Protein AF-A0A180FGM9-F1 (afdb_monomer_lite)

Secondary structure (DSSP, 8-state):
---HHHHS-EEEEESS---TTS----TTEEEEESS--HHHHHTTHHHHHHTTHHHHHHHHHHHHHT-HHHHHHHHHHTGGG---HHHHHHHHHSS--SGGGGGGSTTHHHHHHHHHHTT--

Sequence (121 aa):
MGEFGDKYKFELKKDKETDLSVILDKKNIKVDFSSDNKNIEVFGLKELYNQHIDYVEEIIDKAQAYNADYYDSLIQSFSGLGKTPTEIDRCIWGNYIETADHCKRPLSKLTRDILEQLGIK

Structure (mmCIF, N/CA/C/O backbone):
data_AF-A0A180FGM9-F1
#
_entry.id   AF-A0A180FGM9-F1
#
loop_
_atom_site.group_PDB
_atom_site.id
_atom_site.type_symbol
_atom_site.label_atom_id
_atom_site.label_alt_id
_atom_site.label_comp_id
_atom_site.label_asym_id
_atom_site.label_entity_id
_atom_site.label_seq_id
_atom_site.pdbx_PDB_ins_code
_atom_site.Cartn_x
_atom_site.Cartn_y
_atom_site.Cartn_z
_atom_site.occupancy
_atom_site.B_iso_or_equiv
_atom_site.auth_seq_id
_atom_site.auth_comp_id
_atom_site.auth_asym_id
_atom_site.auth_atom_id
_atom_site.pdbx_PDB_model_num
ATOM 1 N N . MET A 1 1 ? 24.411 11.714 2.576 1.00 36.31 1 MET A N 1
ATOM 2 C CA . MET A 1 1 ? 24.093 10.688 1.563 1.00 36.31 1 MET A CA 1
ATOM 3 C C . MET A 1 1 ? 22.584 10.726 1.429 1.00 36.31 1 MET A C 1
ATOM 5 O O . MET A 1 1 ? 21.927 10.408 2.405 1.00 36.31 1 MET A O 1
ATOM 9 N N . GLY A 1 2 ? 22.042 11.300 0.351 1.00 43.41 2 GLY A N 1
ATOM 10 C CA . GLY A 1 2 ? 20.585 11.399 0.206 1.00 43.41 2 GLY A CA 1
ATOM 11 C C . GLY A 1 2 ? 20.011 9.992 0.117 1.00 43.41 2 GLY A C 1
ATOM 12 O O . GLY A 1 2 ? 20.465 9.218 -0.727 1.00 43.41 2 GLY A O 1
ATOM 13 N N . GLU A 1 3 ? 19.110 9.640 1.028 1.00 52.06 3 GLU A N 1
ATOM 14 C CA . GLU A 1 3 ? 18.500 8.319 1.041 1.00 52.06 3 GLU A CA 1
ATOM 15 C C . GLU A 1 3 ? 17.755 8.111 -0.277 1.00 52.06 3 GLU A C 1
ATOM 17 O O . GLU A 1 3 ? 16.955 8.938 -0.710 1.00 52.06 3 GLU A O 1
ATOM 22 N N . PHE A 1 4 ? 18.039 6.992 -0.940 1.00 55.12 4 PHE A N 1
ATOM 23 C CA . PHE A 1 4 ? 17.309 6.556 -2.130 1.00 55.12 4 PHE A CA 1
ATOM 24 C C . PHE A 1 4 ? 15.787 6.482 -1.870 1.00 55.12 4 PHE A C 1
ATOM 26 O O . PHE A 1 4 ? 15.006 6.579 -2.812 1.00 55.12 4 PHE A O 1
ATOM 33 N N . GLY A 1 5 ? 15.386 6.362 -0.595 1.00 59.78 5 GLY A N 1
ATOM 34 C CA . GLY A 1 5 ? 14.008 6.293 -0.115 1.00 59.78 5 GLY A CA 1
ATOM 35 C C . GLY A 1 5 ? 13.110 7.426 -0.610 1.00 59.78 5 GLY A C 1
ATOM 36 O O . GLY A 1 5 ? 12.111 7.149 -1.262 1.00 59.78 5 GLY A O 1
ATOM 37 N N . ASP A 1 6 ? 13.477 8.685 -0.379 1.00 64.38 6 ASP A N 1
ATOM 38 C CA . ASP A 1 6 ? 12.529 9.791 -0.592 1.00 64.38 6 ASP A CA 1
ATOM 39 C C . ASP A 1 6 ? 12.486 10.300 -2.037 1.00 64.38 6 ASP A C 1
ATOM 41 O O . ASP A 1 6 ? 11.499 10.892 -2.474 1.00 64.38 6 ASP A O 1
ATOM 45 N N . LYS A 1 7 ? 13.564 10.086 -2.802 1.00 70.12 7 LYS A N 1
ATOM 46 C CA . LYS A 1 7 ? 13.703 10.650 -4.153 1.00 70.12 7 LYS A CA 1
ATOM 47 C C . LYS A 1 7 ? 12.981 9.836 -5.233 1.00 70.12 7 LYS A C 1
ATOM 49 O O . LYS A 1 7 ? 12.580 10.406 -6.244 1.00 70.12 7 LYS A O 1
ATOM 54 N N . TYR A 1 8 ? 12.832 8.528 -5.039 1.00 78.25 8 TYR A N 1
ATOM 55 C CA . TYR A 1 8 ? 12.244 7.621 -6.028 1.00 78.25 8 TYR A CA 1
ATOM 56 C C . TYR A 1 8 ? 11.035 6.945 -5.408 1.00 78.25 8 TYR A C 1
ATOM 58 O O . TYR A 1 8 ? 11.212 6.020 -4.623 1.00 78.25 8 TYR A O 1
ATOM 66 N N . LYS A 1 9 ? 9.822 7.392 -5.730 1.00 85.44 9 LYS A N 1
ATOM 67 C CA . LYS A 1 9 ? 8.587 6.801 -5.201 1.00 85.44 9 LYS A CA 1
ATOM 68 C C . LYS A 1 9 ? 8.053 5.740 -6.148 1.00 85.44 9 LYS A C 1
ATOM 70 O O . LYS A 1 9 ? 8.199 5.880 -7.361 1.00 85.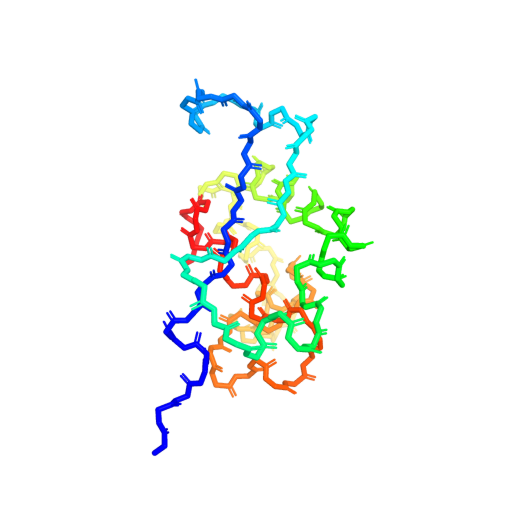44 9 LYS A O 1
ATOM 75 N N . PHE A 1 10 ? 7.467 4.686 -5.594 1.00 86.75 10 PHE A N 1
ATOM 76 C CA . PHE A 1 10 ? 6.678 3.749 -6.380 1.00 86.75 10 PHE A CA 1
ATOM 77 C C . PHE A 1 10 ? 5.377 4.407 -6.806 1.00 86.75 10 PHE A C 1
ATOM 79 O O . PHE A 1 10 ? 4.750 5.099 -6.013 1.00 86.75 10 PHE 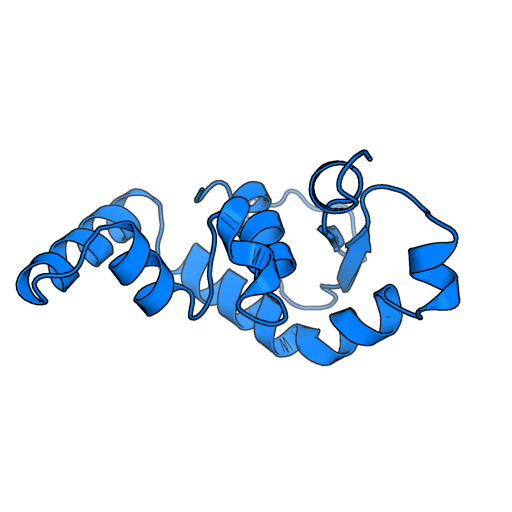A O 1
ATOM 86 N N . GLU A 1 11 ? 4.952 4.157 -8.033 1.00 87.25 11 GLU A N 1
ATOM 87 C CA . GLU A 1 11 ? 3.717 4.695 -8.588 1.00 87.25 11 GLU A CA 1
ATOM 88 C C . GLU A 1 11 ? 2.878 3.581 -9.196 1.00 87.25 11 GLU A C 1
ATOM 90 O O . GLU A 1 11 ? 3.399 2.692 -9.878 1.00 87.25 11 GLU A O 1
ATOM 95 N N . LEU A 1 12 ? 1.569 3.642 -8.959 1.00 85.06 12 LEU A N 1
ATOM 96 C CA . LEU A 1 12 ? 0.615 2.779 -9.637 1.00 85.06 12 LEU A CA 1
ATOM 97 C C . LEU A 1 12 ? 0.307 3.369 -11.011 1.00 85.06 12 LEU A C 1
ATOM 99 O O . LEU A 1 12 ? -0.289 4.441 -11.120 1.00 85.06 12 LEU A O 1
ATOM 103 N N . LYS A 1 13 ? 0.675 2.653 -12.075 1.00 81.19 13 LYS A N 1
ATOM 104 C CA . LYS A 1 13 ? 0.292 3.014 -13.444 1.00 81.19 13 LYS A CA 1
ATOM 105 C C . LYS A 1 13 ? -0.824 2.109 -13.946 1.00 81.19 13 LYS A C 1
ATOM 107 O O . LYS A 1 13 ? -0.808 0.902 -13.711 1.00 81.19 13 LYS A O 1
ATOM 112 N N . LYS A 1 14 ? -1.770 2.710 -14.671 1.00 68.06 14 LYS A N 1
ATOM 113 C CA . LYS A 1 14 ? -2.773 2.011 -15.483 1.00 68.06 14 LYS A CA 1
ATOM 114 C C . LYS A 1 14 ? -2.432 2.180 -16.957 1.00 68.06 14 LYS A C 1
ATOM 116 O O . LYS A 1 14 ? -1.942 3.228 -17.368 1.00 68.06 14 LYS A O 1
ATOM 121 N N . ASP A 1 15 ? -2.786 1.186 -17.763 1.00 59.03 15 ASP A N 1
ATOM 122 C CA . ASP A 1 15 ? -2.614 1.248 -19.219 1.00 59.03 15 ASP A CA 1
ATOM 123 C C . ASP A 1 15 ? -3.577 2.260 -19.903 1.00 59.03 15 ASP A C 1
ATOM 125 O O . ASP A 1 15 ? -3.426 2.528 -21.095 1.00 59.03 15 ASP A O 1
ATOM 129 N N . LYS A 1 16 ? -4.558 2.848 -19.186 1.00 56.50 16 LYS A N 1
ATOM 130 C CA . LYS A 1 16 ? -5.456 3.908 -19.697 1.00 56.50 16 LYS A CA 1
ATOM 131 C C . LYS A 1 16 ? -5.712 5.025 -18.682 1.00 56.50 16 LYS A C 1
ATOM 133 O O . LYS A 1 16 ? -5.956 4.765 -17.505 1.00 56.50 16 LYS A O 1
ATOM 138 N N . GLU A 1 17 ? -5.720 6.255 -19.193 1.00 48.09 17 GLU A N 1
ATOM 139 C CA . GLU A 1 17 ? -5.994 7.513 -18.492 1.00 48.09 17 GLU A CA 1
ATOM 140 C C . GLU A 1 17 ? -7.445 7.515 -17.975 1.00 48.09 17 GLU A C 1
ATOM 142 O O . GLU A 1 17 ? -8.393 7.829 -18.689 1.00 48.09 17 GLU A O 1
ATOM 147 N N . THR A 1 18 ? -7.649 7.049 -16.746 1.00 46.41 18 THR A N 1
ATOM 148 C CA . THR A 1 18 ? -8.945 7.120 -16.063 1.00 46.41 18 THR A CA 1
ATOM 149 C C . THR A 1 18 ? -8.718 7.576 -14.638 1.00 46.41 18 THR A C 1
ATOM 151 O O . THR A 1 18 ? -7.835 7.065 -13.947 1.00 46.41 18 THR A O 1
ATOM 154 N N . ASP A 1 19 ? -9.527 8.553 -14.243 1.00 48.22 19 ASP A N 1
ATOM 155 C CA . ASP A 1 19 ? -9.615 9.125 -12.907 1.00 48.22 19 ASP A CA 1
ATOM 156 C C . ASP A 1 19 ? -9.639 8.006 -11.842 1.00 48.22 19 ASP A C 1
ATOM 158 O O . ASP A 1 19 ? -10.331 6.995 -11.997 1.00 48.22 19 ASP A O 1
ATOM 162 N N . LEU A 1 20 ? -8.845 8.146 -10.776 1.00 53.62 20 LEU A N 1
ATOM 163 C CA . LEU A 1 20 ? -8.663 7.135 -9.717 1.00 53.62 20 LEU A CA 1
ATOM 164 C C . LEU A 1 20 ? -9.929 6.909 -8.860 1.00 53.62 20 LEU A C 1
ATOM 166 O O . LEU A 1 20 ? -9.909 6.117 -7.921 1.00 53.62 20 LEU A O 1
ATOM 170 N N . SER A 1 21 ? -11.033 7.580 -9.184 1.00 50.16 21 SER A N 1
ATOM 171 C CA . SER A 1 21 ? -12.206 7.765 -8.328 1.00 50.16 21 SER A CA 1
ATOM 172 C C . SER A 1 21 ? -13.331 6.730 -8.466 1.00 50.16 21 SER A C 1
ATOM 174 O O . SER A 1 21 ? -14.371 6.878 -7.831 1.00 50.16 21 SER A O 1
ATOM 176 N N . VAL A 1 22 ? -13.158 5.630 -9.201 1.00 43.91 22 VAL A N 1
ATOM 177 C CA . VAL A 1 22 ? -14.150 4.540 -9.226 1.00 43.91 22 VAL A CA 1
ATOM 178 C C . VAL A 1 22 ? -13.412 3.216 -9.197 1.00 43.91 22 VAL A C 1
ATOM 180 O O . VAL A 1 22 ? -12.614 2.977 -10.098 1.00 43.91 22 VAL A O 1
ATOM 183 N N . ILE A 1 23 ? -13.659 2.420 -8.142 1.00 50.72 23 ILE A N 1
ATOM 184 C CA . ILE A 1 23 ? -13.302 0.997 -7.972 1.00 50.72 23 ILE A CA 1
ATOM 185 C C . ILE A 1 23 ? -12.116 0.631 -8.866 1.00 50.72 23 ILE A C 1
ATOM 187 O O . ILE A 1 23 ? -12.352 0.235 -10.003 1.00 50.72 23 ILE A O 1
ATOM 191 N N . LEU A 1 24 ? -10.876 0.856 -8.397 1.00 56.88 24 LEU A N 1
ATOM 192 C CA . LEU A 1 24 ? -9.633 0.507 -9.100 1.00 56.88 24 LEU A CA 1
ATOM 193 C C . LEU A 1 24 ? -9.840 -0.794 -9.872 1.00 56.88 24 LEU A C 1
ATOM 195 O O . LEU A 1 24 ? -9.803 -1.878 -9.295 1.00 56.88 24 LEU A O 1
ATOM 199 N N . ASP A 1 25 ? -10.109 -0.667 -11.172 1.00 59.72 25 ASP A N 1
ATOM 200 C CA . ASP A 1 25 ? -10.134 -1.809 -12.063 1.00 59.72 25 ASP A CA 1
ATOM 201 C C . ASP A 1 25 ? -8.698 -2.317 -12.058 1.00 59.72 25 ASP A C 1
ATOM 203 O O . ASP A 1 25 ? -7.803 -1.700 -12.640 1.00 59.72 25 ASP A O 1
ATOM 207 N N . LYS A 1 26 ? -8.459 -3.368 -11.269 1.00 64.31 26 LYS A N 1
ATOM 208 C CA . LYS A 1 26 ? -7.127 -3.940 -11.051 1.00 64.31 26 LYS A CA 1
ATOM 209 C C . LYS A 1 26 ? -6.518 -4.469 -12.339 1.00 64.31 26 LYS A C 1
ATOM 211 O O . LYS A 1 26 ? -5.314 -4.697 -12.419 1.00 64.31 26 LYS A O 1
ATOM 216 N N . LYS A 1 27 ? -7.348 -4.641 -13.373 1.00 63.66 27 LYS A N 1
ATOM 217 C CA . LYS A 1 27 ? -6.901 -5.024 -14.701 1.00 63.66 27 LYS A CA 1
ATOM 218 C C . LYS A 1 27 ? -5.873 -4.009 -15.192 1.00 63.66 27 LYS A C 1
ATOM 220 O O . LYS A 1 27 ? -6.201 -2.872 -15.530 1.00 63.66 27 LYS A O 1
ATOM 225 N N . ASN A 1 28 ? -4.640 -4.490 -15.316 1.00 69.56 28 ASN A N 1
ATOM 226 C CA . ASN A 1 28 ? -3.483 -3.773 -15.849 1.00 69.56 28 ASN A CA 1
ATOM 227 C C . ASN A 1 28 ? -2.830 -2.756 -14.897 1.00 69.56 28 ASN A C 1
ATOM 229 O O . ASN A 1 28 ? -2.244 -1.781 -15.373 1.00 69.56 28 ASN A O 1
ATOM 233 N N . ILE A 1 29 ? -2.896 -2.968 -13.577 1.00 82.38 29 ILE A N 1
ATOM 234 C CA . ILE A 1 29 ? -2.040 -2.218 -12.646 1.00 82.38 29 ILE A CA 1
ATOM 235 C C . ILE A 1 29 ? -0.594 -2.693 -12.802 1.00 82.38 29 ILE A C 1
ATOM 237 O O . ILE A 1 29 ? -0.323 -3.888 -12.915 1.00 82.38 29 ILE A O 1
ATOM 241 N N . LYS A 1 30 ? 0.335 -1.738 -12.815 1.00 87.69 30 LYS A N 1
ATOM 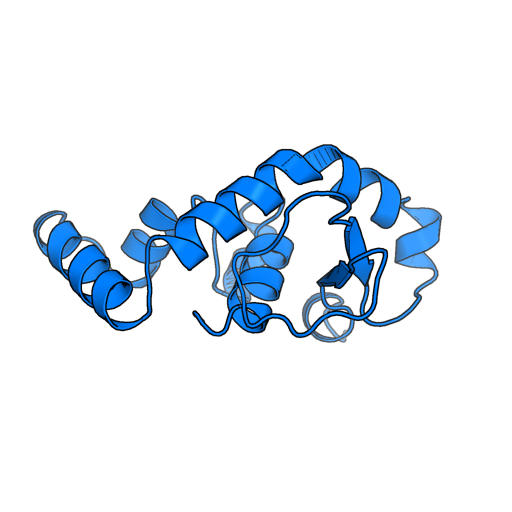242 C CA . LYS A 1 30 ? 1.776 -1.987 -12.778 1.00 87.69 30 LYS A CA 1
ATOM 243 C C . LYS A 1 30 ? 2.428 -1.077 -11.756 1.00 87.69 30 LYS A C 1
ATOM 245 O O . LYS A 1 30 ? 2.004 0.065 -11.572 1.00 87.69 30 LYS A O 1
ATOM 250 N N . VAL A 1 31 ? 3.488 -1.582 -11.141 1.00 88.19 31 VAL A N 1
ATOM 251 C CA . VAL A 1 31 ? 4.372 -0.782 -10.297 1.00 88.19 31 VAL A CA 1
ATOM 252 C C . VAL A 1 31 ? 5.422 -0.129 -11.185 1.00 88.19 31 VAL A C 1
ATOM 254 O O . VAL A 1 31 ? 6.111 -0.799 -11.955 1.00 88.19 31 VAL A O 1
ATOM 257 N N . ASP A 1 32 ? 5.551 1.183 -11.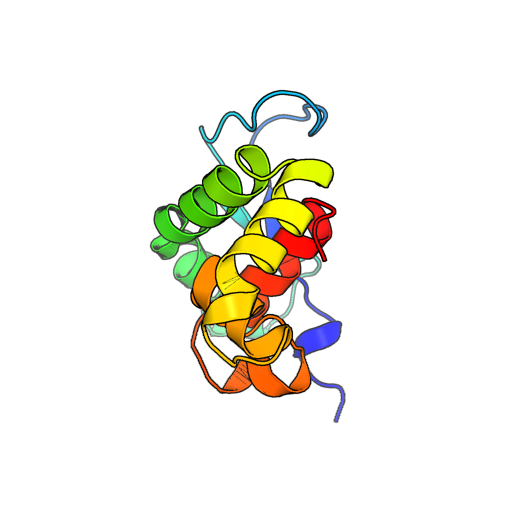081 1.00 90.38 32 ASP A N 1
ATOM 258 C CA . ASP A 1 32 ? 6.614 1.942 -11.729 1.00 90.38 32 ASP A CA 1
ATOM 259 C C . ASP A 1 32 ? 7.278 2.886 -10.727 1.00 90.38 32 ASP A C 1
ATOM 261 O O . ASP A 1 32 ? 6.959 2.865 -9.538 1.00 90.38 32 ASP A O 1
ATOM 265 N N . PHE A 1 33 ? 8.211 3.704 -11.200 1.00 88.25 33 PHE A N 1
ATOM 266 C CA . PHE A 1 33 ? 8.867 4.720 -10.391 1.00 88.25 33 PHE A CA 1
ATOM 267 C C . PHE A 1 33 ? 8.555 6.124 -10.903 1.00 88.25 33 PHE A C 1
ATOM 269 O O . PHE A 1 33 ? 8.441 6.344 -12.110 1.00 88.25 33 PHE A O 1
ATOM 276 N N . SER A 1 34 ? 8.497 7.080 -9.976 1.00 85.38 34 SER A N 1
ATOM 277 C CA . SER A 1 34 ? 8.275 8.503 -10.265 1.00 85.38 34 SER A CA 1
ATOM 278 C C . SER A 1 34 ? 9.371 9.143 -11.121 1.00 85.38 34 SER A C 1
ATOM 280 O O . SER A 1 34 ? 9.176 10.194 -11.729 1.00 85.38 34 SER A O 1
ATOM 282 N N . SER A 1 35 ? 10.559 8.535 -11.157 1.00 82.81 35 SER A N 1
ATOM 283 C CA . SER A 1 35 ? 11.663 8.962 -12.012 1.00 82.81 35 SER A CA 1
ATOM 284 C C . SER A 1 35 ? 12.613 7.812 -12.321 1.00 82.81 35 SER A C 1
ATOM 286 O O . SER A 1 35 ? 12.801 6.901 -11.511 1.00 82.81 35 SER A O 1
ATOM 288 N N . ASP A 1 36 ? 13.250 7.891 -13.487 1.00 79.31 36 ASP A N 1
ATOM 289 C CA . ASP A 1 36 ? 14.243 6.914 -13.913 1.00 79.31 36 ASP A CA 1
ATOM 290 C C . ASP A 1 36 ? 15.558 7.071 -13.137 1.00 79.31 36 ASP A C 1
ATOM 292 O O . ASP A 1 36 ? 16.042 8.173 -12.854 1.00 79.31 36 ASP A O 1
ATOM 296 N N . ASN A 1 37 ? 16.183 5.939 -12.819 1.00 83.00 37 ASN A N 1
ATOM 297 C CA . ASN A 1 37 ? 17.492 5.893 -12.184 1.00 83.00 37 ASN A CA 1
ATOM 298 C C . ASN A 1 37 ? 18.284 4.687 -12.685 1.00 83.00 37 ASN A C 1
ATOM 300 O O . ASN A 1 37 ? 17.748 3.588 -12.780 1.00 83.00 37 ASN A O 1
ATOM 304 N N . LYS A 1 38 ? 19.593 4.862 -12.900 1.00 86.25 38 LYS A N 1
ATOM 305 C CA . LYS A 1 38 ? 20.475 3.762 -13.320 1.00 86.25 38 LYS A CA 1
ATOM 306 C C . LYS A 1 38 ? 20.422 2.558 -12.378 1.00 86.25 38 LYS A C 1
ATOM 308 O O . LYS A 1 38 ? 20.512 1.436 -12.842 1.00 86.25 38 LYS A O 1
ATOM 313 N N . ASN A 1 39 ? 20.248 2.764 -11.075 1.00 86.00 39 ASN A N 1
ATOM 314 C CA . ASN A 1 39 ? 20.115 1.671 -10.115 1.00 86.00 39 ASN A CA 1
ATOM 315 C C . ASN A 1 39 ? 18.793 0.913 -10.300 1.00 86.00 39 ASN A C 1
ATOM 317 O O . ASN A 1 39 ? 18.782 -0.299 -10.135 1.00 86.00 39 ASN A O 1
ATOM 321 N N . ILE A 1 40 ? 17.696 1.592 -10.661 1.00 85.62 40 ILE A N 1
ATOM 322 C CA . ILE A 1 40 ? 16.414 0.924 -10.947 1.00 85.62 40 ILE A CA 1
ATOM 323 C C . ILE A 1 40 ? 16.594 -0.057 -12.108 1.00 85.62 40 ILE A C 1
ATOM 325 O O . ILE A 1 40 ? 16.172 -1.205 -11.994 1.00 85.62 40 ILE A O 1
ATOM 329 N N . GLU A 1 41 ? 17.272 0.376 -13.172 1.00 86.44 41 GLU A N 1
ATOM 330 C CA . GLU A 1 41 ? 17.568 -0.446 -14.350 1.00 86.44 41 GLU A CA 1
ATOM 331 C C . GLU A 1 41 ? 18.573 -1.565 -14.036 1.00 86.44 41 GLU A C 1
ATOM 333 O O . GLU A 1 41 ? 18.292 -2.735 -14.273 1.00 86.44 41 GLU A O 1
ATOM 338 N N . VAL A 1 42 ? 19.724 -1.231 -13.441 1.00 90.38 42 VAL A N 1
ATOM 339 C CA . VAL A 1 42 ? 20.805 -2.190 -13.143 1.00 90.38 42 VAL A CA 1
ATOM 340 C C . VAL A 1 42 ? 20.340 -3.309 -12.213 1.00 90.38 42 VAL A C 1
ATOM 342 O O . VAL A 1 42 ? 20.764 -4.452 -12.375 1.00 90.38 42 VAL A O 1
ATOM 345 N N . PHE A 1 43 ? 19.478 -2.998 -11.244 1.00 87.81 43 PHE A N 1
ATOM 346 C CA . PHE A 1 43 ? 18.927 -3.991 -10.323 1.00 87.81 43 PHE A CA 1
ATOM 347 C C . PHE A 1 43 ? 17.602 -4.604 -10.803 1.00 87.81 43 PHE A C 1
ATOM 349 O O . PHE A 1 43 ? 17.042 -5.423 -10.077 1.00 87.81 43 PHE A O 1
ATOM 356 N N . GLY A 1 44 ? 17.089 -4.227 -11.983 1.00 88.25 44 GLY A N 1
ATOM 357 C CA . GLY A 1 44 ? 15.822 -4.742 -12.519 1.00 88.25 44 GLY A CA 1
ATOM 358 C C . GLY A 1 44 ? 14.649 -4.545 -11.558 1.00 88.25 44 GLY A C 1
ATOM 359 O O . GLY A 1 44 ? 13.812 -5.434 -11.387 1.00 88.25 44 GLY A O 1
ATOM 360 N N . LEU A 1 45 ? 14.627 -3.415 -10.837 1.00 89.31 45 LEU A N 1
ATOM 361 C CA . LEU A 1 45 ? 13.665 -3.217 -9.752 1.00 89.31 45 LEU A CA 1
ATOM 362 C C . LEU A 1 45 ? 12.237 -3.172 -10.293 1.00 89.31 45 LEU A C 1
ATOM 364 O O . LEU A 1 45 ? 11.324 -3.674 -9.645 1.00 89.31 45 LEU A O 1
ATOM 368 N N . LYS A 1 46 ? 12.031 -2.615 -11.488 1.00 88.44 46 LYS A N 1
ATOM 369 C CA . LYS A 1 46 ? 10.703 -2.549 -12.101 1.00 88.44 46 LYS A CA 1
ATOM 370 C C . LYS A 1 46 ? 10.123 -3.946 -12.299 1.00 88.44 46 LYS A C 1
ATOM 372 O O . LYS A 1 46 ? 9.008 -4.211 -11.861 1.00 88.44 46 LYS A O 1
ATOM 377 N N . GLU A 1 47 ? 10.883 -4.850 -12.900 1.00 89.94 47 GLU A N 1
ATOM 378 C CA . GLU A 1 47 ? 10.480 -6.234 -13.128 1.00 89.94 47 GLU A CA 1
ATOM 379 C C . GLU A 1 47 ? 10.254 -6.955 -11.798 1.00 89.94 47 GLU A C 1
ATOM 381 O O . GLU A 1 47 ? 9.208 -7.574 -11.615 1.00 89.94 47 GLU A O 1
ATOM 386 N N . LEU A 1 48 ? 11.186 -6.811 -10.851 1.00 91.69 48 LEU A N 1
ATOM 387 C CA . LEU A 1 48 ? 11.115 -7.442 -9.533 1.00 91.69 48 LEU A CA 1
ATOM 388 C C . LEU A 1 48 ? 9.844 -7.053 -8.767 1.00 91.69 48 LEU A C 1
ATOM 390 O O . LEU A 1 48 ? 9.137 -7.918 -8.262 1.00 91.69 48 LEU A O 1
ATOM 394 N N . TYR A 1 49 ? 9.522 -5.762 -8.684 1.00 90.12 49 TYR A N 1
ATOM 395 C CA . TYR A 1 49 ? 8.336 -5.321 -7.947 1.00 90.12 49 TYR A CA 1
ATOM 396 C C . TYR A 1 49 ? 7.030 -5.673 -8.673 1.00 90.12 49 TYR A C 1
ATOM 398 O O . TYR A 1 49 ? 6.038 -5.962 -8.009 1.00 90.12 49 TYR A O 1
ATOM 406 N N . ASN A 1 50 ? 7.024 -5.740 -10.010 1.00 90.12 50 ASN A N 1
ATOM 407 C CA . ASN A 1 50 ? 5.861 -6.230 -10.761 1.00 90.12 50 ASN A CA 1
ATOM 408 C C . ASN A 1 50 ? 5.630 -7.746 -10.609 1.00 90.12 50 ASN A C 1
ATOM 410 O O . ASN A 1 50 ? 4.521 -8.204 -10.867 1.00 90.12 50 ASN A O 1
ATOM 414 N N . GLN A 1 51 ? 6.612 -8.531 -10.145 1.00 92.62 51 GLN A N 1
ATOM 415 C CA . GLN A 1 51 ? 6.371 -9.931 -9.753 1.00 92.62 51 GLN A CA 1
ATOM 416 C C . GLN A 1 51 ? 5.498 -10.054 -8.496 1.00 92.62 51 GLN A C 1
ATOM 418 O O . GLN A 1 51 ? 4.931 -11.115 -8.263 1.00 92.62 51 GLN A O 1
ATOM 423 N N . HIS A 1 52 ? 5.375 -8.977 -7.717 1.00 91.38 52 HIS A N 1
ATOM 424 C CA . HIS A 1 52 ? 4.555 -8.889 -6.507 1.00 91.38 52 HIS A CA 1
ATOM 425 C C . HIS A 1 52 ? 3.304 -8.030 -6.732 1.00 91.38 52 HIS A C 1
ATOM 427 O O . HIS A 1 52 ? 2.870 -7.292 -5.845 1.00 91.38 52 HIS A O 1
ATOM 433 N N . ILE A 1 53 ? 2.751 -8.053 -7.948 1.00 89.88 53 ILE A N 1
ATOM 434 C CA . ILE A 1 53 ? 1.562 -7.259 -8.270 1.00 89.88 53 ILE A CA 1
ATOM 435 C C . ILE A 1 53 ? 0.326 -7.732 -7.494 1.00 89.88 53 ILE A C 1
ATOM 437 O O . ILE A 1 53 ? -0.497 -6.913 -7.105 1.00 89.88 53 ILE A O 1
ATOM 441 N N . ASP A 1 54 ? 0.246 -9.024 -7.182 1.00 91.75 54 ASP A N 1
ATOM 442 C CA . ASP A 1 54 ? -0.767 -9.616 -6.306 1.00 91.75 54 ASP A CA 1
ATOM 443 C C . ASP A 1 54 ? -0.765 -8.969 -4.911 1.00 91.75 54 ASP A C 1
ATOM 445 O O . ASP A 1 54 ? -1.808 -8.568 -4.399 1.00 91.75 54 ASP A O 1
ATOM 449 N N . TYR A 1 55 ? 0.418 -8.756 -4.331 1.00 93.19 55 TYR A N 1
ATOM 450 C CA . TYR A 1 55 ? 0.575 -8.047 -3.061 1.00 93.19 55 TYR A CA 1
ATOM 451 C C . TYR A 1 55 ? 0.079 -6.594 -3.137 1.00 93.19 55 TYR A C 1
ATOM 453 O O . TYR A 1 55 ? -0.551 -6.089 -2.206 1.00 93.19 55 TYR A O 1
ATOM 461 N N . VAL A 1 56 ? 0.332 -5.914 -4.257 1.00 91.12 56 VAL A N 1
ATOM 462 C CA . VAL A 1 56 ? -0.171 -4.554 -4.506 1.00 91.12 56 VAL A CA 1
ATOM 463 C C . VAL A 1 56 ? -1.695 -4.538 -4.616 1.00 91.12 56 VAL A C 1
ATOM 465 O O . VAL A 1 56 ? -2.343 -3.660 -4.045 1.00 91.12 56 VAL A O 1
ATOM 468 N N . GLU A 1 57 ? -2.278 -5.520 -5.299 1.00 89.44 57 GLU A N 1
ATOM 469 C CA . GLU A 1 57 ? -3.727 -5.674 -5.406 1.00 89.44 57 GLU A CA 1
ATOM 470 C C . GLU A 1 57 ? -4.392 -5.893 -4.040 1.00 89.44 57 GLU A C 1
ATOM 472 O O . GLU A 1 57 ? -5.461 -5.331 -3.799 1.00 89.44 57 GLU A O 1
ATOM 477 N N . GLU A 1 58 ? -3.763 -6.642 -3.129 1.00 91.94 58 GLU A N 1
ATOM 478 C CA . GLU A 1 58 ? -4.257 -6.823 -1.757 1.00 91.94 58 GLU A CA 1
ATOM 479 C C . GLU A 1 58 ? -4.212 -5.528 -0.934 1.00 91.94 58 GLU A C 1
ATOM 481 O O . GLU A 1 58 ? -5.113 -5.269 -0.131 1.00 91.94 58 GLU A O 1
ATOM 486 N N . ILE A 1 59 ? -3.173 -4.700 -1.108 1.00 91.44 59 ILE A N 1
ATOM 487 C CA . ILE A 1 59 ? -3.104 -3.379 -0.463 1.00 91.44 59 ILE A CA 1
ATOM 488 C C . ILE A 1 59 ? -4.266 -2.512 -0.949 1.00 91.44 59 ILE A C 1
ATOM 490 O O . ILE A 1 59 ? -4.935 -1.875 -0.136 1.00 91.44 59 ILE A O 1
ATOM 494 N N . ILE A 1 60 ? -4.527 -2.525 -2.256 1.00 87.56 60 ILE A N 1
ATOM 495 C CA . ILE A 1 60 ? -5.629 -1.781 -2.868 1.00 87.56 60 ILE A CA 1
ATOM 496 C C . ILE A 1 60 ? -6.983 -2.273 -2.346 1.00 87.56 60 ILE A C 1
ATOM 498 O O . ILE A 1 60 ? -7.806 -1.445 -1.967 1.00 87.56 60 ILE A O 1
ATOM 502 N N . ASP A 1 61 ? -7.208 -3.586 -2.262 1.00 87.62 61 ASP A N 1
ATOM 503 C CA . ASP A 1 61 ? -8.456 -4.141 -1.715 1.00 87.62 61 ASP A CA 1
ATOM 504 C C . ASP A 1 61 ? -8.720 -3.667 -0.296 1.00 87.62 61 ASP A C 1
ATOM 506 O O . ASP A 1 61 ? -9.818 -3.215 0.027 1.00 87.62 61 ASP A O 1
ATOM 510 N N . LYS A 1 62 ? -7.695 -3.762 0.553 1.00 89.69 62 LYS A N 1
ATOM 511 C CA . LYS A 1 62 ? -7.766 -3.302 1.938 1.00 89.69 62 LYS A CA 1
ATOM 512 C C . LYS A 1 62 ? -8.070 -1.812 1.985 1.00 89.69 62 LYS A C 1
ATOM 514 O O . LYS A 1 62 ? -8.992 -1.405 2.677 1.00 89.69 62 LYS A O 1
ATOM 519 N N . ALA A 1 63 ? -7.349 -1.012 1.206 1.00 86.56 63 ALA A N 1
ATOM 520 C CA . ALA A 1 63 ? -7.545 0.428 1.129 1.00 86.56 63 ALA A CA 1
ATOM 521 C C . ALA A 1 63 ? -8.965 0.821 0.695 1.00 86.56 63 ALA A C 1
ATOM 523 O O . ALA A 1 63 ? -9.562 1.727 1.268 1.00 86.56 63 ALA A O 1
ATOM 524 N N . GLN A 1 64 ? -9.531 0.115 -0.282 1.00 81.62 64 GLN A N 1
ATOM 525 C CA . GLN A 1 64 ? -10.893 0.357 -0.755 1.00 81.62 64 GLN A CA 1
ATOM 526 C C . GLN A 1 64 ? -11.958 -0.113 0.231 1.00 81.62 64 GLN A C 1
ATOM 528 O O . GLN A 1 64 ? -12.981 0.552 0.395 1.00 81.62 64 GLN A O 1
ATOM 533 N N . ALA A 1 65 ? -11.731 -1.254 0.882 1.00 83.31 65 ALA A N 1
ATOM 534 C CA . ALA A 1 65 ? -12.623 -1.764 1.913 1.00 83.31 65 ALA A CA 1
ATOM 535 C C . ALA A 1 65 ? -12.641 -0.837 3.137 1.00 83.31 65 ALA A C 1
ATOM 537 O O . ALA A 1 65 ? -13.689 -0.635 3.747 1.00 83.31 65 ALA A O 1
ATOM 538 N N . TYR A 1 66 ? -11.491 -0.256 3.482 1.00 80.69 66 TYR A N 1
ATOM 539 C CA . TYR A 1 66 ? -11.322 0.619 4.633 1.00 80.69 66 TYR A CA 1
ATOM 540 C C . TYR A 1 66 ? -11.447 2.086 4.249 1.00 80.69 66 TYR A C 1
ATOM 542 O O . TYR A 1 66 ? -10.515 2.841 4.499 1.00 80.69 66 TYR A O 1
ATOM 550 N N . ASN A 1 67 ? -12.563 2.526 3.660 1.00 70.94 67 ASN A N 1
ATOM 551 C CA . ASN A 1 67 ? -12.779 3.969 3.480 1.00 70.94 67 ASN A CA 1
ATOM 552 C C . ASN A 1 67 ? -12.379 4.757 4.756 1.00 70.94 67 ASN A C 1
ATOM 554 O O . ASN A 1 67 ? -12.384 4.190 5.850 1.00 70.94 67 ASN A O 1
ATOM 558 N N . ALA A 1 68 ? -11.978 6.027 4.630 1.00 67.81 68 ALA A N 1
ATOM 559 C CA . ALA A 1 68 ? -11.281 6.735 5.716 1.00 67.81 68 ALA A CA 1
ATOM 560 C C . ALA A 1 68 ? -11.972 6.593 7.095 1.00 67.81 68 ALA A C 1
ATOM 562 O O . ALA A 1 68 ? -11.316 6.273 8.083 1.00 67.81 68 ALA A O 1
ATOM 563 N N . ASP A 1 69 ? -13.306 6.690 7.133 1.00 74.81 69 ASP A N 1
ATOM 564 C CA . ASP A 1 69 ? -14.109 6.540 8.356 1.00 74.81 69 ASP A CA 1
ATOM 565 C C . ASP A 1 69 ? -14.069 5.114 8.951 1.00 74.81 69 ASP A C 1
ATOM 567 O O . ASP A 1 69 ? -14.061 4.917 10.173 1.00 74.81 69 ASP A O 1
ATOM 571 N N . TYR A 1 70 ? -14.039 4.084 8.100 1.00 80.88 70 TYR A N 1
ATOM 572 C CA . TYR A 1 70 ? -13.910 2.696 8.534 1.00 80.88 70 TYR A 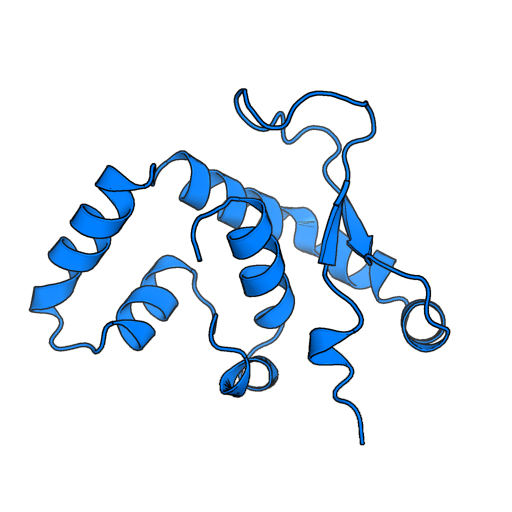CA 1
ATOM 573 C C . TYR A 1 70 ? -12.493 2.373 9.005 1.00 80.88 70 TYR A C 1
ATOM 575 O O . TYR A 1 70 ? -12.338 1.562 9.916 1.00 80.88 70 TYR A O 1
ATOM 583 N N . TYR A 1 71 ? -11.460 2.997 8.433 1.00 83.62 71 TYR A N 1
ATOM 584 C CA . TYR A 1 71 ? -10.077 2.770 8.853 1.00 83.62 71 TYR A CA 1
ATOM 585 C C . TYR A 1 71 ? -9.845 3.156 10.319 1.00 83.62 71 TYR A C 1
ATOM 587 O O . TYR A 1 71 ? -9.280 2.370 11.082 1.00 83.62 71 TYR A O 1
ATOM 595 N N . ASP A 1 72 ? -10.361 4.308 10.748 1.00 84.38 72 ASP A N 1
ATOM 596 C CA . ASP A 1 72 ? -10.269 4.740 12.147 1.00 84.38 72 ASP A CA 1
ATOM 597 C C . ASP A 1 72 ? -11.026 3.789 13.084 1.00 84.38 72 ASP A C 1
ATOM 599 O O . ASP A 1 72 ? -10.518 3.393 14.139 1.00 84.38 72 ASP A O 1
ATOM 603 N N . SER A 1 73 ? -12.212 3.341 12.663 1.00 86.50 73 SER A N 1
ATOM 604 C CA . SER A 1 73 ? -13.000 2.341 13.396 1.00 86.50 73 SER A CA 1
ATOM 605 C C . SER A 1 73 ? -12.269 0.994 13.484 1.00 86.50 73 SER A C 1
ATOM 607 O O . SER A 1 73 ? -12.281 0.333 14.527 1.00 86.50 73 SER A O 1
ATOM 609 N N . LEU A 1 74 ? -11.585 0.593 12.409 1.00 87.50 74 LEU A N 1
ATOM 610 C CA . LEU A 1 74 ? -10.756 -0.603 12.361 1.00 87.50 74 LEU A CA 1
ATOM 611 C C . LEU A 1 74 ? -9.588 -0.473 13.340 1.00 87.50 74 LEU A C 1
ATOM 613 O O . LEU A 1 74 ? -9.421 -1.361 14.170 1.00 87.50 74 LEU A O 1
ATOM 617 N N . ILE A 1 75 ? -8.841 0.634 13.337 1.00 86.88 75 ILE A N 1
ATOM 618 C CA . ILE A 1 75 ? -7.772 0.876 14.320 1.00 86.88 75 ILE A CA 1
ATOM 619 C C . ILE A 1 75 ? -8.323 0.800 15.748 1.00 86.88 75 ILE A C 1
ATOM 621 O O . ILE A 1 75 ? -7.738 0.134 16.608 1.00 86.88 75 ILE A O 1
ATOM 625 N N . GLN A 1 76 ? -9.471 1.430 16.007 1.00 87.44 76 GLN A N 1
ATOM 626 C CA . GLN A 1 76 ? -10.105 1.403 17.320 1.00 87.44 76 GLN A CA 1
ATOM 627 C C . GLN A 1 76 ? -10.486 -0.021 17.744 1.00 87.44 76 GLN A C 1
ATOM 629 O O . GLN A 1 76 ? -10.313 -0.371 18.913 1.00 87.44 76 GLN A O 1
ATOM 634 N N . SER A 1 77 ? -10.922 -0.878 16.817 1.00 89.19 77 SER A N 1
ATOM 635 C CA . SER A 1 77 ? -11.219 -2.286 17.117 1.00 89.19 77 SER A CA 1
ATOM 636 C C . SER A 1 77 ? -9.986 -3.084 17.574 1.00 89.19 77 SER A C 1
ATOM 638 O O . SER A 1 77 ? -10.116 -4.043 18.334 1.00 89.19 77 SER A O 1
ATOM 640 N N . PHE A 1 78 ? -8.777 -2.644 17.203 1.00 89.00 78 PHE A N 1
ATOM 641 C CA . PHE A 1 78 ? -7.506 -3.242 17.629 1.00 89.00 78 PHE A CA 1
ATOM 642 C C . PHE A 1 78 ? -6.988 -2.668 18.961 1.00 89.00 78 PHE A C 1
ATOM 644 O O . PHE A 1 78 ? -6.021 -3.199 19.512 1.00 89.00 78 PHE A O 1
ATOM 651 N N . SER A 1 79 ? -7.625 -1.631 19.525 1.00 82.62 79 SER A N 1
ATOM 652 C CA . SER A 1 79 ? -7.184 -0.985 20.778 1.00 82.62 79 SER A CA 1
ATOM 653 C C . SER A 1 79 ? -7.095 -1.949 21.972 1.00 82.62 79 SER A C 1
ATOM 655 O O . SER A 1 79 ? -6.236 -1.784 22.839 1.00 82.62 79 SER A O 1
ATOM 657 N N . GLY A 1 80 ? -7.902 -3.016 21.984 1.00 86.75 80 GLY A N 1
ATOM 658 C CA . GLY A 1 80 ? -7.865 -4.061 23.014 1.00 86.75 80 GLY A CA 1
ATOM 659 C C . GLY A 1 80 ? -6.608 -4.943 23.005 1.00 86.75 80 GLY A C 1
ATOM 660 O O . GLY A 1 80 ? -6.387 -5.688 23.955 1.00 86.75 80 GLY A O 1
ATOM 661 N N . LEU A 1 81 ? -5.762 -4.864 21.970 1.00 89.00 81 LEU A N 1
ATOM 662 C CA . LEU A 1 81 ? -4.527 -5.654 21.869 1.00 89.00 81 LEU A CA 1
ATOM 663 C C . LEU A 1 81 ? -3.367 -5.105 22.714 1.00 89.00 81 LEU A C 1
ATOM 665 O O . LEU A 1 81 ? -2.316 -5.745 22.776 1.00 89.00 81 LEU A O 1
ATOM 669 N N . GLY A 1 82 ? -3.514 -3.918 23.316 1.00 88.88 82 GLY A N 1
ATOM 670 C CA . GLY A 1 82 ? -2.432 -3.262 24.061 1.00 88.88 82 GLY A CA 1
ATOM 671 C C . GLY A 1 82 ? -1.242 -2.871 23.176 1.00 88.88 82 GLY A C 1
ATOM 672 O O . GLY A 1 82 ? -0.104 -2.858 23.640 1.00 88.88 82 GLY A O 1
ATOM 673 N N . LYS A 1 83 ? -1.501 -2.609 21.890 1.00 90.06 83 LYS A N 1
ATOM 674 C CA . LYS A 1 83 ? -0.502 -2.258 20.875 1.00 90.06 83 LYS A CA 1
ATOM 675 C C . LYS A 1 83 ? -0.476 -0.764 20.606 1.00 90.06 83 LYS A C 1
ATOM 677 O O . LYS A 1 83 ? -1.494 -0.088 20.738 1.00 90.06 83 LYS A O 1
ATOM 682 N N . THR A 1 84 ? 0.683 -0.254 20.199 1.00 90.00 84 THR A N 1
ATOM 683 C CA . THR A 1 84 ? 0.784 1.140 19.749 1.00 90.00 84 THR A CA 1
ATOM 684 C C . THR A 1 84 ? 0.098 1.320 18.387 1.00 90.00 84 THR A C 1
ATOM 686 O O . THR A 1 84 ? -0.037 0.345 17.641 1.00 90.00 84 THR A O 1
ATOM 689 N N . PRO A 1 85 ? -0.298 2.549 18.005 1.00 87.06 85 PRO A N 1
ATOM 690 C CA . PRO A 1 85 ? -0.888 2.807 16.689 1.00 87.06 85 PRO A CA 1
ATOM 691 C C . PRO A 1 85 ? -0.035 2.275 15.527 1.00 87.06 85 PRO A C 1
ATOM 693 O O . PRO A 1 85 ? -0.547 1.580 14.658 1.00 87.06 85 PRO A O 1
ATOM 696 N N . THR A 1 86 ? 1.285 2.478 15.569 1.00 88.44 86 THR A N 1
ATOM 697 C CA . THR A 1 86 ? 2.220 1.961 14.555 1.00 88.44 86 THR A CA 1
ATOM 698 C C . THR A 1 86 ? 2.248 0.430 14.499 1.00 88.44 86 THR A C 1
ATOM 700 O O . THR A 1 86 ? 2.402 -0.170 13.434 1.00 88.44 86 THR A O 1
ATOM 703 N N . GLU A 1 87 ? 2.103 -0.246 15.640 1.00 90.81 87 GLU A N 1
ATOM 704 C CA . GLU A 1 87 ? 2.019 -1.705 15.660 1.00 90.81 87 GLU A CA 1
ATOM 705 C C . GLU A 1 87 ? 0.696 -2.225 15.095 1.00 90.81 87 GLU A C 1
ATOM 707 O O . GLU A 1 87 ? 0.696 -3.292 14.478 1.00 90.81 87 GLU A O 1
ATOM 712 N N . ILE A 1 88 ? -0.398 -1.487 15.296 1.00 91.44 88 ILE A N 1
ATOM 713 C CA . ILE A 1 88 ? -1.708 -1.778 14.707 1.00 91.44 88 ILE A CA 1
ATOM 714 C C . ILE A 1 88 ? -1.658 -1.561 13.192 1.00 91.44 88 ILE A C 1
ATOM 716 O O . ILE A 1 88 ? -2.054 -2.458 12.452 1.00 91.44 88 ILE A O 1
ATOM 720 N N . ASP A 1 89 ? -1.076 -0.453 12.724 1.00 90.94 89 ASP A N 1
ATOM 721 C CA . ASP A 1 89 ? -0.840 -0.197 11.296 1.00 90.94 89 ASP A CA 1
ATOM 722 C C . ASP A 1 89 ? -0.074 -1.375 10.661 1.00 90.94 89 ASP A C 1
ATOM 724 O O . ASP A 1 89 ? -0.469 -1.910 9.624 1.00 90.94 89 ASP A O 1
ATOM 728 N N . ARG A 1 90 ? 0.971 -1.874 11.337 1.00 92.56 90 ARG A N 1
ATOM 729 C CA . ARG A 1 90 ? 1.721 -3.059 10.889 1.00 92.56 90 ARG A CA 1
ATOM 730 C C . ARG A 1 90 ? 0.873 -4.334 10.860 1.00 92.56 90 ARG A C 1
ATOM 732 O O . ARG A 1 90 ? 1.119 -5.196 10.018 1.00 92.56 90 ARG A O 1
ATOM 739 N N . CYS A 1 91 ? -0.084 -4.494 11.770 1.00 91.50 91 CYS A N 1
ATOM 740 C CA . CYS A 1 91 ? -1.018 -5.621 11.749 1.00 91.50 91 CYS A CA 1
ATOM 741 C C . CYS A 1 91 ? -1.991 -5.531 10.565 1.00 91.50 91 CYS A C 1
ATOM 743 O O . CYS A 1 91 ? -2.243 -6.547 9.923 1.00 91.50 91 CYS A O 1
ATOM 745 N N . ILE A 1 92 ? -2.496 -4.336 10.256 1.00 91.56 92 ILE A N 1
ATOM 746 C CA . ILE A 1 92 ? -3.469 -4.111 9.179 1.00 91.56 92 ILE A CA 1
ATOM 747 C C . ILE A 1 92 ? -2.807 -4.273 7.800 1.00 91.56 92 ILE A C 1
ATOM 749 O O . ILE A 1 92 ? -3.283 -5.028 6.944 1.00 91.56 92 ILE A O 1
ATOM 753 N N . TRP A 1 93 ? -1.671 -3.605 7.594 1.00 92.31 93 TRP A N 1
ATOM 754 C CA . TRP A 1 93 ? -0.982 -3.552 6.300 1.00 92.31 93 TRP A CA 1
ATOM 755 C C . TRP A 1 93 ? 0.042 -4.671 6.103 1.00 92.31 93 TRP A C 1
ATOM 757 O O . TRP A 1 93 ? 0.533 -4.885 4.998 1.00 92.31 93 TRP A O 1
ATOM 767 N N . GLY A 1 94 ? 0.378 -5.406 7.165 1.00 92.19 94 GLY A N 1
ATOM 768 C CA . GLY A 1 94 ? 1.376 -6.477 7.128 1.00 92.19 94 GLY A CA 1
ATOM 769 C C . GLY A 1 94 ? 2.817 -5.977 6.992 1.00 92.19 94 GLY A C 1
ATOM 770 O O . GLY A 1 94 ? 3.745 -6.789 6.941 1.00 92.19 94 GLY A O 1
ATOM 771 N N . ASN A 1 95 ? 3.036 -4.659 6.973 1.00 94.38 95 ASN A N 1
ATOM 772 C CA . ASN A 1 95 ? 4.342 -4.066 6.729 1.00 94.38 95 ASN A CA 1
ATOM 773 C C . ASN A 1 95 ? 4.608 -2.802 7.553 1.00 94.38 95 ASN A C 1
ATOM 775 O O . ASN A 1 95 ? 3.715 -2.279 8.216 1.00 94.38 95 ASN A O 1
ATOM 779 N N . TYR A 1 96 ? 5.858 -2.339 7.541 1.00 92.94 96 TYR A N 1
ATOM 780 C CA . TYR A 1 96 ? 6.241 -1.086 8.186 1.00 92.94 96 TYR A CA 1
ATOM 781 C C . TYR A 1 96 ? 5.963 0.086 7.247 1.00 92.94 96 TYR A C 1
ATOM 783 O O . TYR A 1 96 ? 6.577 0.194 6.190 1.00 92.94 96 TYR A O 1
ATOM 791 N N . ILE A 1 97 ? 5.056 0.973 7.650 1.00 90.44 97 ILE A N 1
ATOM 792 C CA . ILE A 1 97 ? 4.685 2.159 6.864 1.00 90.44 97 ILE A CA 1
ATOM 793 C C . ILE A 1 97 ? 5.427 3.428 7.310 1.00 90.44 97 ILE A C 1
ATOM 795 O O . ILE A 1 97 ? 5.271 4.478 6.701 1.00 90.44 97 ILE A O 1
ATOM 799 N N . GLU A 1 98 ? 6.250 3.335 8.354 1.00 88.81 98 GLU A N 1
ATOM 800 C CA . GLU A 1 98 ? 7.118 4.424 8.804 1.00 88.81 98 GLU A CA 1
ATOM 801 C C . GLU A 1 98 ? 8.435 4.403 8.025 1.00 88.81 98 GLU A C 1
ATOM 803 O O . GLU A 1 98 ? 9.073 3.349 7.917 1.00 88.81 98 GLU A O 1
ATOM 808 N N . THR A 1 99 ? 8.873 5.560 7.524 1.00 85.50 99 THR A N 1
ATOM 809 C CA . THR A 1 99 ? 10.090 5.689 6.700 1.00 85.50 99 THR A CA 1
ATOM 810 C C . THR A 1 99 ? 11.332 5.155 7.410 1.00 85.50 99 THR A C 1
ATOM 812 O O . THR A 1 99 ? 12.114 4.410 6.820 1.00 85.50 99 THR A O 1
ATOM 815 N N . ALA A 1 100 ? 11.461 5.438 8.712 1.00 86.94 100 ALA A N 1
ATOM 816 C CA . ALA A 1 100 ? 12.569 4.965 9.547 1.00 86.94 100 ALA A CA 1
ATOM 817 C C . ALA A 1 100 ? 12.681 3.427 9.610 1.00 86.94 100 ALA A C 1
ATOM 819 O O . ALA A 1 100 ? 13.741 2.885 9.924 1.00 86.94 100 ALA A O 1
ATOM 820 N N . ASP A 1 101 ? 11.596 2.722 9.285 1.00 88.56 101 ASP A N 1
ATOM 821 C CA . ASP A 1 101 ? 11.473 1.277 9.415 1.00 88.56 101 ASP A CA 1
ATOM 822 C C . ASP A 1 101 ? 11.416 0.546 8.066 1.00 88.56 101 ASP A C 1
ATOM 824 O O . ASP A 1 101 ? 11.296 -0.680 8.041 1.00 88.56 101 ASP A O 1
ATOM 828 N N . HIS A 1 102 ? 11.567 1.249 6.938 1.00 86.19 102 HIS A N 1
ATOM 829 C CA . HIS A 1 102 ? 11.473 0.643 5.606 1.00 86.19 102 HIS A CA 1
ATOM 830 C C . HIS A 1 102 ? 12.484 -0.483 5.360 1.00 86.19 102 HIS A C 1
ATOM 832 O O . HIS A 1 102 ? 12.196 -1.435 4.636 1.00 86.19 102 HIS A O 1
ATOM 838 N N . CYS A 1 103 ? 13.652 -0.418 5.999 1.00 85.75 103 CYS A N 1
ATOM 839 C CA . CYS A 1 103 ? 14.685 -1.447 5.888 1.00 85.75 103 CYS A CA 1
ATOM 840 C C . CYS A 1 103 ? 14.390 -2.706 6.723 1.00 85.75 103 CYS A C 1
ATOM 842 O O . CYS A 1 103 ? 15.122 -3.687 6.617 1.00 85.75 103 CYS A O 1
ATOM 844 N N . LYS A 1 104 ? 13.345 -2.706 7.566 1.00 90.00 104 LYS A N 1
ATOM 845 C CA . LYS A 1 104 ? 13.030 -3.840 8.452 1.00 90.00 104 LYS A CA 1
ATOM 846 C C . LYS A 1 104 ? 12.322 -4.987 7.732 1.00 90.00 104 LYS A C 1
ATOM 848 O O . LYS A 1 104 ? 12.392 -6.120 8.207 1.00 90.00 104 LYS A O 1
ATOM 853 N N . ARG A 1 105 ? 11.634 -4.719 6.616 1.00 91.88 105 ARG A N 1
ATOM 854 C CA . ARG A 1 105 ? 10.966 -5.738 5.790 1.00 91.88 105 ARG A CA 1
ATOM 855 C C . ARG A 1 105 ? 11.026 -5.392 4.305 1.00 91.88 105 ARG A C 1
ATOM 857 O O . ARG A 1 105 ? 10.878 -4.218 3.955 1.00 91.88 105 ARG A O 1
ATOM 864 N N . PRO A 1 106 ? 11.140 -6.403 3.426 1.00 89.56 106 PRO A N 1
ATOM 865 C CA . PRO A 1 106 ? 10.900 -6.214 2.003 1.00 89.56 106 PRO A CA 1
ATOM 866 C C . PRO A 1 106 ? 9.539 -5.553 1.755 1.00 89.56 106 PRO A C 1
ATOM 868 O O . PRO A 1 106 ? 8.591 -5.752 2.516 1.00 89.56 106 PRO A O 1
ATOM 871 N N . LEU A 1 107 ? 9.447 -4.763 0.685 1.00 92.44 107 LEU A N 1
ATOM 872 C CA . LEU A 1 107 ? 8.217 -4.098 0.234 1.00 92.44 107 LEU A CA 1
ATOM 873 C C . LEU A 1 107 ? 7.630 -3.038 1.197 1.00 92.44 107 LEU A C 1
ATOM 875 O O . LEU A 1 107 ? 6.594 -2.458 0.879 1.00 92.44 107 LEU A O 1
ATOM 879 N N . SER A 1 108 ? 8.276 -2.726 2.331 1.00 93.31 108 SER A N 1
ATOM 880 C CA . SER A 1 108 ? 7.800 -1.695 3.281 1.00 93.31 108 SER A CA 1
ATOM 881 C C . SER A 1 108 ? 7.592 -0.346 2.595 1.00 93.31 108 SER A C 1
ATOM 883 O O . SER A 1 108 ? 6.524 0.256 2.672 1.00 93.31 108 SER A O 1
ATOM 885 N N . LYS A 1 109 ? 8.605 0.072 1.832 1.00 91.12 109 LYS A N 1
ATOM 886 C CA . LYS A 1 109 ? 8.574 1.301 1.045 1.00 91.12 109 LYS A CA 1
ATOM 887 C C . LYS A 1 109 ? 7.481 1.279 -0.030 1.00 91.12 109 LYS A C 1
ATOM 889 O O . LYS A 1 109 ? 6.762 2.256 -0.177 1.00 91.12 109 LYS A O 1
ATOM 894 N N . LEU A 1 110 ? 7.330 0.160 -0.749 1.00 92.38 110 LEU A N 1
ATOM 895 C CA . LEU A 1 110 ? 6.261 -0.016 -1.743 1.00 92.38 110 LEU A CA 1
ATOM 896 C C . LEU A 1 110 ? 4.881 0.165 -1.101 1.00 92.38 110 LEU A C 1
ATOM 898 O O . LEU A 1 110 ? 4.046 0.893 -1.624 1.00 92.38 110 LEU A O 1
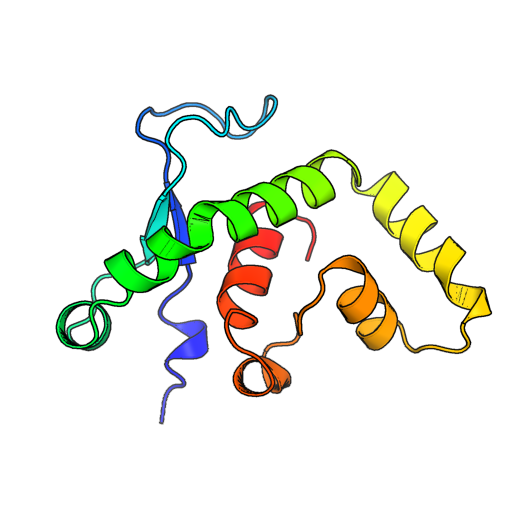ATOM 902 N N . THR A 1 111 ? 4.675 -0.457 0.060 1.00 94.00 111 THR A N 1
ATOM 903 C CA . THR A 1 111 ? 3.425 -0.363 0.823 1.00 94.00 111 THR A CA 1
ATOM 904 C C . THR A 1 111 ? 3.129 1.085 1.196 1.00 94.00 111 THR A C 1
ATOM 906 O O . THR A 1 111 ? 2.033 1.570 0.937 1.00 94.00 111 THR A O 1
ATOM 909 N N . ARG A 1 112 ? 4.117 1.791 1.761 1.00 92.44 112 ARG A N 1
ATOM 910 C CA . ARG A 1 112 ? 3.987 3.201 2.138 1.00 92.44 112 ARG A CA 1
ATOM 911 C C . ARG A 1 112 ? 3.639 4.083 0.938 1.00 92.44 112 ARG A C 1
ATOM 913 O O . ARG A 1 112 ? 2.644 4.796 0.996 1.00 92.44 112 ARG A O 1
ATOM 920 N N . ASP A 1 113 ? 4.408 3.988 -0.143 1.00 91.94 113 ASP A N 1
ATOM 921 C CA . ASP A 1 113 ? 4.212 4.814 -1.340 1.00 91.94 113 ASP A CA 1
ATOM 922 C C . ASP A 1 113 ? 2.821 4.602 -1.969 1.00 91.94 113 ASP A C 1
ATOM 924 O O . ASP A 1 113 ? 2.210 5.553 -2.457 1.00 91.94 113 ASP A O 1
ATOM 928 N N . ILE A 1 114 ? 2.293 3.371 -1.946 1.00 90.75 114 ILE A N 1
ATOM 929 C CA . ILE A 1 114 ? 0.940 3.072 -2.437 1.00 90.75 114 ILE A CA 1
ATOM 930 C C . ILE A 1 114 ? -0.127 3.669 -1.516 1.00 90.75 114 ILE A C 1
ATOM 932 O O . ILE A 1 114 ? -1.074 4.279 -2.004 1.00 90.75 114 ILE A O 1
ATOM 936 N N . LEU A 1 115 ? 0.006 3.524 -0.195 1.00 89.56 115 LEU A N 1
ATOM 937 C CA . LEU A 1 115 ? -0.969 4.077 0.753 1.00 89.56 115 LEU A CA 1
ATOM 938 C C . LEU A 1 115 ? -1.053 5.606 0.680 1.00 89.56 115 LEU A C 1
ATOM 940 O O . LEU A 1 115 ? -2.156 6.146 0.775 1.00 89.56 115 LEU A O 1
ATOM 944 N N . GLU A 1 116 ? 0.079 6.280 0.445 1.00 88.88 116 GLU A N 1
ATOM 945 C CA . GLU A 1 116 ? 0.120 7.726 0.183 1.00 88.88 116 GLU A CA 1
ATOM 946 C C . GLU A 1 116 ? -0.674 8.095 -1.076 1.00 88.88 116 GLU A C 1
ATOM 948 O O . GLU A 1 116 ? -1.477 9.027 -1.060 1.00 88.88 116 GLU A O 1
ATOM 953 N N . GLN A 1 117 ? -0.519 7.332 -2.163 1.00 87.06 117 GLN A N 1
ATOM 954 C CA . GLN A 1 117 ? -1.277 7.552 -3.403 1.00 87.06 117 GLN A CA 1
ATOM 955 C C . GLN A 1 117 ? -2.779 7.311 -3.244 1.00 87.06 117 GLN A C 1
ATOM 957 O O . GLN A 1 117 ? -3.581 7.957 -3.915 1.00 87.06 117 GLN A O 1
ATOM 962 N N . LEU A 1 118 ? -3.163 6.384 -2.366 1.00 84.31 118 LEU A N 1
ATOM 963 C CA . LEU A 1 118 ? -4.561 6.072 -2.071 1.00 84.31 118 LEU A CA 1
ATOM 964 C C . LEU A 1 118 ? -5.178 7.026 -1.033 1.00 84.31 118 LEU A C 1
ATOM 966 O O . LEU A 1 118 ? -6.360 6.894 -0.725 1.00 84.31 118 LEU A O 1
ATOM 970 N N . GLY A 1 119 ? -4.407 7.985 -0.505 1.00 82.94 119 GLY A N 1
ATOM 971 C CA . GLY A 1 119 ? -4.885 8.985 0.453 1.00 82.94 119 GLY A CA 1
ATOM 972 C C . GLY A 1 119 ? -5.173 8.432 1.850 1.00 82.94 119 GLY A C 1
ATOM 973 O O . GLY A 1 119 ? -5.975 9.015 2.575 1.00 82.94 119 GLY A O 1
ATOM 974 N N . ILE A 1 120 ? -4.551 7.310 2.224 1.00 82.69 120 ILE A N 1
ATOM 975 C CA . ILE A 1 120 ? -4.754 6.674 3.535 1.00 82.69 120 ILE A CA 1
ATOM 976 C C . ILE A 1 120 ? -3.748 7.170 4.581 1.00 82.69 120 ILE A C 1
ATOM 978 O O . ILE A 1 120 ? -4.112 7.325 5.748 1.00 82.69 120 ILE A O 1
ATOM 982 N N . LYS A 1 121 ? -2.484 7.393 4.198 1.00 73.06 121 LYS A N 1
ATOM 983 C CA . LYS A 1 121 ? -1.370 7.737 5.103 1.00 73.06 121 LYS A CA 1
ATOM 984 C C . LYS A 1 121 ? -0.359 8.670 4.456 1.00 73.06 121 LYS A C 1
ATOM 986 O O . LYS A 1 121 ? -0.415 8.806 3.223 1.00 73.06 121 LYS A O 1
#

Foldseek 3Di:
DPPPLPPKAKDWDAPDDDDPPPDPPLVRTAIDIPDDDPCCVVVVVRVVVRVCSVLVVVLVVLLVVCDQVNVVVQLVVCVVVVDDSQVSVCVSSVERLDSVCPVVDPCNSVSNSSCVVSVRD

Radius of gyration: 15.2 Å; chains: 1; bounding box: 38×21×44 Å

pLDDT: mean 81.69, std 13.64, range [36.31, 94.38]